Protein AF-A0A933NMP7-F1 (afdb_monomer_lite)

Sequence (128 aa):
MAADCVENIKPLTPEALFQLVCDEVLRDGRVDEKERETVLSIARKMRLDSGRAQEIFQASVRRFRAGLLGESRAMEPSSLCETVLAHIFADRKYEQDEEELFACLKSLFSLDDDQYALLMQKAFRRAV

Foldseek 3Di:
DDDDPPPCPDPCQLLNLLLLLLLLLCVVVDQDPLNVVLSQVLCVLSVHDSVSSVVSNVVSVVCSVVCVSDPDRPDQLLVSLLVSLLSSVLVVDDDPCVVSSLVSSCVSSVHDPVSSVVSNVNSNVNND

pLDDT: mean 76.61, std 12.44, range [35.53, 88.38]

Radius of gyration: 14.86 Å; chains: 1; bounding box: 39×42×30 Å

Secondary structure (DSSP, 8-state):
-------------HHHHHHHHHHHHHHTS---HHHHHHHHHHHHHTT--HHHHHHHHHHHHHHHHTT-S-S--SS-HHHHHHHHHHHHHHT----TTHHHHHHHHHHHTT--HHHHHHHHHHHHHHH-

Structure (mmCIF, N/CA/C/O backbone):
data_AF-A0A933NMP7-F1
#
_entry.id   AF-A0A933NMP7-F1
#
loop_
_atom_site.group_PDB
_atom_site.id
_atom_site.type_symbol
_atom_site.label_atom_id
_atom_site.label_alt_id
_atom_site.label_comp_id
_atom_site.label_asym_id
_atom_site.label_entity_id
_atom_site.label_seq_id
_atom_site.pdbx_PDB_ins_code
_atom_site.Cartn_x
_atom_site.Cartn_y
_atom_site.Cartn_z
_atom_site.occupancy
_atom_site.B_iso_or_equiv
_atom_site.auth_seq_id
_atom_site.auth_comp_id
_atom_site.auth_asym_id
_atom_site.auth_atom_id
_atom_site.pdbx_PDB_model_num
ATOM 1 N N . MET A 1 1 ? -22.967 -29.261 6.807 1.00 47.59 1 MET A N 1
ATOM 2 C CA . MET A 1 1 ? -21.627 -28.844 7.273 1.00 47.59 1 MET A CA 1
ATOM 3 C C . MET A 1 1 ? -20.623 -29.238 6.205 1.00 47.59 1 MET A C 1
ATOM 5 O O . MET A 1 1 ? -20.757 -30.339 5.693 1.00 47.59 1 MET A O 1
ATOM 9 N N . ALA A 1 2 ? -19.669 -28.345 5.928 1.00 57.66 2 ALA A N 1
ATOM 10 C CA . ALA A 1 2 ? -18.530 -28.480 5.009 1.00 57.66 2 ALA A CA 1
ATOM 11 C C . ALA A 1 2 ? -18.823 -28.384 3.494 1.00 57.66 2 ALA A C 1
ATOM 13 O O . ALA A 1 2 ? -19.365 -29.305 2.896 1.00 57.66 2 ALA A O 1
ATOM 14 N N . ALA A 1 3 ? -18.436 -27.233 2.932 1.00 38.25 3 ALA A N 1
ATOM 15 C CA . ALA A 1 3 ? -18.060 -26.892 1.549 1.00 38.25 3 ALA A CA 1
ATOM 16 C C . ALA A 1 3 ? -18.198 -25.355 1.506 1.00 38.25 3 ALA A C 1
ATOM 18 O O . ALA A 1 3 ? -19.273 -24.844 1.791 1.00 38.25 3 ALA A O 1
ATOM 19 N N . ASP A 1 4 ? -17.196 -24.516 1.300 1.00 35.53 4 ASP A N 1
ATOM 20 C CA . ASP A 1 4 ? -16.048 -24.632 0.420 1.00 35.53 4 ASP A CA 1
ATOM 21 C C . ASP A 1 4 ? -15.149 -23.434 0.789 1.00 35.53 4 ASP A C 1
ATOM 23 O O . ASP A 1 4 ? -15.453 -22.289 0.457 1.00 35.53 4 ASP A O 1
ATOM 27 N N . CYS A 1 5 ? -14.098 -23.656 1.583 1.00 37.53 5 CYS A N 1
ATOM 28 C CA . CYS A 1 5 ? -13.060 -22.647 1.802 1.00 37.53 5 CYS A CA 1
ATOM 29 C C . CYS A 1 5 ? -12.122 -22.682 0.594 1.00 37.53 5 CYS A C 1
ATOM 31 O O . CYS A 1 5 ? -10.957 -23.043 0.727 1.00 37.53 5 CYS A O 1
ATOM 33 N N . VAL A 1 6 ? -12.628 -22.382 -0.602 1.00 41.56 6 VAL A N 1
ATOM 34 C CA . VAL A 1 6 ? -11.740 -22.081 -1.719 1.00 41.56 6 VAL A CA 1
ATOM 35 C C . VAL A 1 6 ? -11.228 -20.679 -1.454 1.00 41.56 6 VAL A C 1
ATOM 37 O O . VAL A 1 6 ? -11.912 -19.679 -1.682 1.00 41.56 6 VAL A O 1
ATOM 40 N N . GLU A 1 7 ? -10.016 -20.638 -0.902 1.00 43.56 7 GLU A N 1
ATOM 41 C CA . GLU A 1 7 ? -9.057 -19.567 -1.123 1.00 43.56 7 GLU A CA 1
ATOM 42 C C . GLU A 1 7 ? -9.118 -19.230 -2.611 1.00 43.56 7 GLU A C 1
ATOM 44 O O . GLU A 1 7 ? -8.555 -19.905 -3.470 1.00 43.56 7 GLU A O 1
ATOM 49 N N . ASN A 1 8 ? -9.943 -18.237 -2.924 1.00 38.00 8 ASN A N 1
ATOM 50 C CA . ASN A 1 8 ? -10.150 -17.741 -4.262 1.00 38.00 8 ASN A CA 1
ATOM 51 C C . ASN A 1 8 ? -8.881 -16.962 -4.588 1.00 38.00 8 ASN A C 1
ATOM 53 O O . ASN A 1 8 ? -8.847 -15.736 -4.466 1.00 38.00 8 ASN A O 1
ATOM 57 N N . ILE A 1 9 ? -7.811 -17.686 -4.930 1.00 46.81 9 ILE A N 1
ATOM 58 C CA . ILE A 1 9 ? -6.587 -17.134 -5.502 1.00 46.81 9 ILE A CA 1
ATOM 59 C C . ILE A 1 9 ? -6.953 -16.704 -6.926 1.00 46.81 9 ILE A C 1
ATOM 61 O O . ILE A 1 9 ? -6.545 -17.285 -7.930 1.00 46.81 9 ILE A O 1
ATOM 65 N N . LYS A 1 10 ? -7.814 -15.685 -7.006 1.00 45.97 10 LYS A N 1
ATOM 66 C CA . LYS A 1 10 ? -7.994 -14.866 -8.193 1.00 45.97 10 LYS A CA 1
ATOM 67 C C . LYS A 1 10 ? -6.595 -14.393 -8.594 1.00 45.97 10 LYS A C 1
ATOM 69 O O . LYS A 1 10 ? -5.812 -14.051 -7.701 1.00 45.97 10 LYS A O 1
ATOM 74 N N . PRO A 1 11 ? -6.267 -14.320 -9.897 1.00 53.34 11 PRO A N 1
ATOM 75 C CA . PRO A 1 11 ? -5.095 -13.556 -10.308 1.00 53.34 11 PRO A CA 1
ATOM 76 C C . PRO A 1 11 ? -5.185 -12.198 -9.612 1.00 53.34 11 PRO A C 1
ATOM 78 O O . PRO A 1 11 ? -6.270 -11.610 -9.600 1.00 53.34 11 PRO A O 1
ATOM 81 N N . LEU A 1 12 ? -4.105 -11.752 -8.959 1.00 65.75 12 LEU A N 1
ATOM 82 C CA . LEU A 1 12 ? -4.083 -10.461 -8.274 1.00 65.75 12 LEU A CA 1
ATOM 83 C C . LEU A 1 12 ? -4.298 -9.359 -9.314 1.00 65.75 12 LEU A C 1
ATOM 85 O O . LEU A 1 12 ? -3.365 -8.826 -9.906 1.00 65.75 12 LEU A O 1
ATOM 89 N N . THR A 1 13 ? -5.566 -9.061 -9.574 1.00 79.94 13 THR A N 1
ATOM 90 C CA . THR A 1 13 ? -5.991 -7.923 -10.373 1.00 79.94 13 THR A CA 1
ATOM 91 C C . THR A 1 13 ? -5.542 -6.650 -9.662 1.00 79.94 13 THR A C 1
ATOM 93 O O . THR A 1 13 ? -5.520 -6.645 -8.426 1.00 79.94 13 THR A O 1
ATOM 96 N N . PRO A 1 14 ? -5.254 -5.564 -10.394 1.00 81.44 14 PRO A N 1
ATOM 97 C CA . PRO A 1 14 ? -4.902 -4.277 -9.794 1.00 81.44 14 PRO A CA 1
ATOM 98 C C . PRO A 1 14 ? -5.922 -3.830 -8.735 1.00 81.44 14 PRO A C 1
ATOM 100 O O . PRO A 1 14 ? -5.537 -3.351 -7.678 1.00 81.44 14 PRO A O 1
ATOM 103 N N . GLU A 1 15 ? -7.217 -4.091 -8.950 1.00 84.94 15 GLU A N 1
ATOM 104 C CA . GLU A 1 15 ? -8.279 -3.821 -7.967 1.00 84.94 15 GLU A CA 1
ATOM 105 C C . GLU A 1 15 ? -8.093 -4.592 -6.651 1.00 84.94 15 GLU A C 1
ATOM 107 O O . GLU A 1 15 ? -8.232 -4.029 -5.568 1.00 84.94 15 GLU A O 1
ATOM 112 N N . ALA A 1 16 ? -7.770 -5.885 -6.735 1.00 84.06 16 ALA A N 1
ATOM 113 C CA . ALA A 1 16 ? -7.560 -6.732 -5.562 1.00 84.06 16 ALA A CA 1
ATOM 114 C C . ALA A 1 16 ? -6.287 -6.334 -4.809 1.00 84.06 16 ALA A C 1
ATOM 116 O O . ALA A 1 16 ? -6.295 -6.267 -3.583 1.00 84.06 16 ALA A O 1
ATOM 117 N N . LEU A 1 17 ? -5.214 -6.027 -5.541 1.00 85.25 17 LEU A N 1
ATOM 118 C CA . LEU A 1 17 ? -3.966 -5.545 -4.960 1.00 85.25 17 LEU A CA 1
ATOM 119 C C . LEU A 1 17 ? -4.179 -4.203 -4.247 1.00 85.25 17 LEU A C 1
ATOM 121 O O . LEU A 1 17 ? -3.765 -4.038 -3.103 1.00 85.25 17 LEU A O 1
ATOM 125 N N . PHE A 1 18 ? -4.909 -3.286 -4.880 1.00 88.12 18 PHE A N 1
ATOM 126 C CA . PHE A 1 18 ? -5.270 -2.003 -4.295 1.00 88.12 18 PHE A CA 1
ATOM 127 C C . PHE A 1 18 ? -6.140 -2.144 -3.042 1.00 88.12 18 PHE A C 1
ATOM 129 O O . PHE A 1 18 ? -5.904 -1.452 -2.053 1.00 88.12 18 PHE A O 1
ATOM 136 N N . GLN A 1 19 ? -7.104 -3.068 -3.039 1.00 87.50 19 GLN A N 1
ATOM 137 C CA . GLN A 1 19 ? -7.907 -3.348 -1.849 1.00 87.50 19 GLN A CA 1
ATOM 138 C C . GLN A 1 19 ? -7.036 -3.829 -0.682 1.00 87.50 19 GLN A C 1
ATOM 140 O O . GLN A 1 19 ? -7.233 -3.377 0.439 1.00 87.50 19 GLN A O 1
ATOM 145 N N . LEU A 1 20 ? -6.055 -4.700 -0.939 1.00 86.25 20 LEU A N 1
ATOM 146 C CA . LEU A 1 20 ? -5.139 -5.187 0.097 1.00 86.25 20 LEU A CA 1
ATOM 147 C C . LEU A 1 20 ? -4.264 -4.063 0.662 1.00 86.25 20 LEU A C 1
ATOM 149 O O . LEU A 1 20 ? -4.049 -4.020 1.869 1.00 86.25 20 LEU A O 1
ATOM 153 N N . VAL A 1 21 ? -3.824 -3.123 -0.183 1.00 86.25 21 VAL A N 1
ATOM 154 C CA . VAL A 1 21 ? -3.141 -1.903 0.277 1.00 86.25 21 VAL A CA 1
ATOM 155 C C . VAL A 1 21 ? -4.069 -1.065 1.157 1.00 86.25 21 VAL A C 1
ATOM 157 O O . VAL A 1 21 ? -3.675 -0.692 2.254 1.00 86.25 21 VAL A O 1
ATOM 160 N N . CYS A 1 22 ? -5.310 -0.810 0.730 1.00 87.38 22 CYS A N 1
ATOM 161 C CA . CYS A 1 22 ? -6.277 -0.051 1.532 1.00 87.38 22 CYS A CA 1
ATOM 162 C C . CYS A 1 22 ? -6.535 -0.708 2.891 1.00 87.38 22 CYS A C 1
ATOM 164 O O . CYS A 1 22 ? -6.584 -0.021 3.908 1.00 87.38 22 CYS A O 1
ATOM 166 N N . ASP A 1 23 ? -6.706 -2.029 2.899 1.00 85.62 23 ASP A N 1
ATOM 167 C CA . ASP A 1 23 ? -6.944 -2.816 4.104 1.00 85.6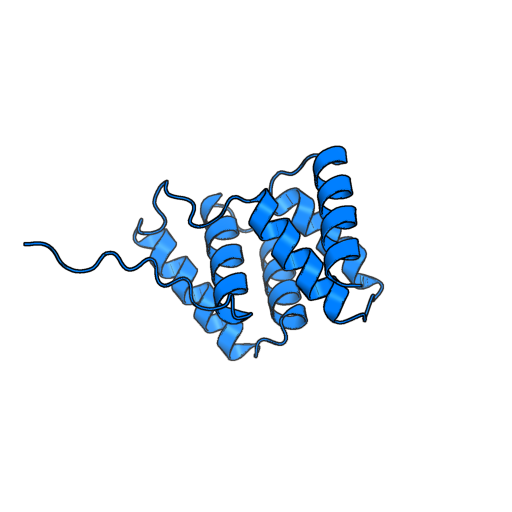2 23 ASP A CA 1
ATOM 168 C C . ASP A 1 23 ? -5.757 -2.713 5.079 1.00 85.62 23 ASP A C 1
ATOM 170 O O . ASP A 1 23 ? -5.983 -2.562 6.277 1.00 85.62 23 ASP A O 1
ATOM 174 N N . GLU A 1 24 ? -4.514 -2.734 4.584 1.00 83.31 24 GLU A N 1
ATOM 175 C CA . GLU A 1 24 ? -3.312 -2.609 5.422 1.00 83.31 24 GLU A CA 1
ATOM 176 C C . GLU A 1 24 ? -3.128 -1.187 5.973 1.00 83.31 24 GLU A C 1
ATOM 178 O O . GLU A 1 24 ? -2.844 -1.025 7.155 1.00 83.31 24 GLU A O 1
ATOM 183 N N . VAL A 1 25 ? -3.391 -0.157 5.164 1.00 82.69 25 VAL A N 1
ATOM 184 C CA . VAL A 1 25 ? -3.331 1.254 5.597 1.00 82.69 25 VAL A CA 1
ATOM 185 C C . VAL A 1 25 ? -4.376 1.551 6.664 1.00 82.69 25 VAL A C 1
ATOM 187 O O . VAL A 1 25 ? -4.108 2.199 7.667 1.00 82.69 25 VAL A O 1
ATOM 190 N N . LEU A 1 26 ? -5.593 1.045 6.478 1.00 83.12 26 LEU A N 1
ATOM 191 C CA . LEU A 1 26 ? -6.665 1.235 7.451 1.00 83.12 26 LEU A CA 1
ATOM 192 C C . LEU A 1 26 ? -6.434 0.432 8.731 1.00 83.12 26 LEU A C 1
ATOM 194 O O . LEU A 1 26 ? -6.970 0.803 9.773 1.00 83.12 26 LEU A O 1
ATOM 198 N N . ARG A 1 27 ? -5.650 -0.649 8.670 1.00 77.62 27 ARG A N 1
ATOM 199 C CA . ARG A 1 27 ? -5.389 -1.536 9.806 1.00 77.62 27 ARG A CA 1
ATOM 200 C C . ARG A 1 27 ? -4.555 -0.874 10.901 1.00 77.62 27 ARG A C 1
ATOM 202 O O . ARG A 1 27 ? -4.796 -1.188 12.063 1.00 77.62 27 ARG A O 1
ATOM 209 N N . ASP A 1 28 ? -3.659 0.055 10.566 1.00 72.06 28 ASP A N 1
ATOM 210 C CA . ASP A 1 28 ? -2.933 0.850 11.573 1.00 72.06 28 ASP A CA 1
ATOM 211 C C . ASP A 1 28 ? -3.878 1.784 12.366 1.00 72.06 28 ASP A C 1
ATOM 213 O O . ASP A 1 28 ? -3.556 2.293 13.439 1.00 72.06 28 ASP A O 1
ATOM 217 N N . GLY A 1 29 ? -5.114 1.968 11.882 1.00 67.19 29 GLY A N 1
ATOM 218 C CA . GLY A 1 29 ? -6.159 2.742 12.553 1.00 67.19 29 GLY A CA 1
ATOM 219 C C . GLY A 1 29 ? -5.957 4.255 12.468 1.00 67.19 29 GLY A C 1
ATOM 220 O O . GLY A 1 29 ? -6.807 5.015 12.944 1.00 67.19 29 GLY A O 1
ATOM 221 N N . ARG A 1 30 ? -4.875 4.697 11.826 1.00 69.81 30 ARG A N 1
ATOM 222 C CA . ARG A 1 30 ? -4.600 6.078 11.441 1.00 69.81 30 ARG A CA 1
ATOM 223 C C . ARG A 1 30 ? -4.364 6.103 9.940 1.00 69.81 30 ARG A C 1
ATOM 225 O O . ARG A 1 30 ? -3.659 5.262 9.415 1.00 69.81 30 ARG A O 1
ATOM 232 N N . VAL A 1 31 ? -5.045 7.024 9.265 1.00 72.62 31 VAL A N 1
ATOM 233 C CA . VAL A 1 31 ? -4.771 7.335 7.864 1.00 72.62 31 VAL A CA 1
ATOM 234 C C . VAL A 1 31 ? -4.508 8.822 7.807 1.00 72.62 31 VAL A C 1
ATOM 236 O O . VAL A 1 31 ? -5.446 9.623 7.902 1.00 72.62 31 VAL A O 1
ATOM 239 N N . ASP A 1 32 ? -3.241 9.184 7.703 1.00 78.94 32 ASP A N 1
ATOM 240 C CA . ASP A 1 32 ? -2.820 10.565 7.530 1.00 78.94 32 ASP A CA 1
ATOM 241 C C . ASP A 1 32 ? -3.108 11.049 6.099 1.00 78.94 32 ASP A C 1
ATOM 243 O O . ASP A 1 32 ? -3.287 10.268 5.159 1.00 78.94 32 ASP A O 1
ATOM 247 N N . GLU A 1 33 ? -3.157 12.370 5.902 1.00 79.31 33 GLU A N 1
ATOM 248 C CA . GLU A 1 33 ? -3.419 12.963 4.580 1.00 79.31 33 GLU A CA 1
ATOM 249 C C . GLU A 1 33 ? -2.392 12.499 3.533 1.00 79.31 33 GLU A C 1
ATOM 251 O O . GLU A 1 33 ? -2.764 12.162 2.408 1.00 79.31 33 GLU A O 1
ATOM 256 N N . LYS A 1 34 ? -1.124 12.361 3.944 1.00 77.00 34 LYS A N 1
ATOM 257 C CA . LYS A 1 34 ? -0.035 11.829 3.112 1.00 77.00 34 LYS A CA 1
ATOM 258 C C . LYS A 1 34 ? -0.240 10.369 2.716 1.00 77.00 34 LYS A C 1
ATOM 260 O O . LYS A 1 34 ? 0.006 9.994 1.571 1.00 77.00 34 LYS A O 1
ATOM 265 N N . GLU A 1 35 ? -0.716 9.533 3.635 1.00 78.12 35 GLU A N 1
ATOM 266 C CA . GLU A 1 35 ? -0.994 8.124 3.339 1.00 78.12 35 GLU A CA 1
ATOM 267 C C . GLU A 1 35 ? -2.165 8.001 2.376 1.00 78.12 35 GLU A C 1
ATOM 269 O O . GLU A 1 35 ? -2.119 7.224 1.423 1.00 78.12 35 GLU A O 1
ATOM 274 N N . ARG A 1 36 ? -3.198 8.826 2.561 1.00 80.25 36 ARG A 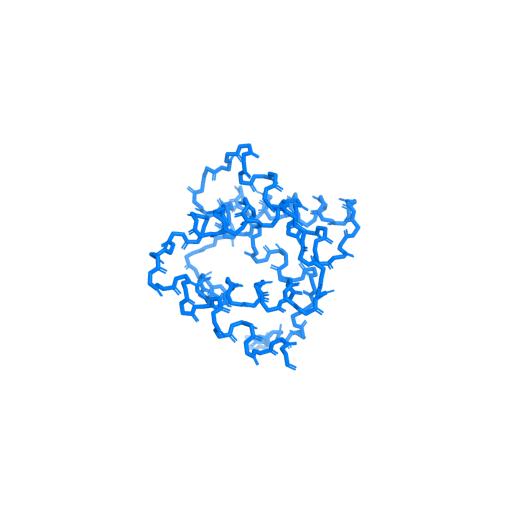N 1
ATOM 275 C CA . ARG A 1 36 ? -4.327 8.886 1.637 1.00 80.25 36 ARG A CA 1
ATOM 276 C C . ARG A 1 36 ? -3.891 9.313 0.236 1.00 80.25 36 ARG A C 1
ATOM 278 O O . ARG A 1 36 ? -4.350 8.717 -0.739 1.00 80.25 36 ARG A O 1
ATOM 285 N N . GLU A 1 37 ? -3.026 10.315 0.122 1.00 82.44 37 GLU A N 1
ATOM 286 C CA . GLU A 1 37 ? -2.464 10.732 -1.165 1.00 82.44 37 GLU A CA 1
ATOM 287 C C . GLU A 1 37 ? -1.632 9.611 -1.801 1.00 82.44 37 GLU A C 1
ATOM 289 O O . GLU A 1 37 ? -1.823 9.288 -2.973 1.00 82.44 37 GLU A O 1
ATOM 294 N N . THR A 1 38 ? -0.811 8.928 -1.003 1.00 82.50 38 THR A N 1
ATOM 295 C CA . THR A 1 38 ? -0.015 7.771 -1.439 1.00 82.50 38 THR A CA 1
ATOM 296 C C . THR A 1 38 ? -0.901 6.650 -1.972 1.00 82.50 38 THR A C 1
ATOM 298 O O . THR A 1 38 ? -0.668 6.150 -3.070 1.00 82.50 38 THR A O 1
ATOM 301 N N . VAL A 1 39 ? -1.964 6.285 -1.251 1.00 84.69 39 VAL A N 1
ATOM 302 C CA . VAL A 1 39 ? -2.940 5.273 -1.683 1.00 84.69 39 VAL A CA 1
ATOM 303 C C . VAL A 1 39 ? -3.573 5.674 -3.018 1.00 84.69 39 VAL A C 1
ATOM 305 O O . VAL A 1 39 ? -3.630 4.866 -3.944 1.00 84.69 39 VAL A O 1
ATOM 308 N N . LEU A 1 40 ? -3.994 6.929 -3.179 1.00 83.31 40 LEU A N 1
ATOM 309 C CA . LEU A 1 40 ? -4.554 7.407 -4.449 1.00 83.31 40 LEU A CA 1
ATOM 310 C C . LEU A 1 40 ? -3.529 7.376 -5.594 1.00 83.31 40 LEU A C 1
ATOM 312 O O . LEU A 1 40 ? -3.880 7.024 -6.723 1.00 83.31 40 LEU A O 1
ATOM 316 N N . SER A 1 41 ? -2.266 7.689 -5.319 1.00 83.19 41 SER A N 1
ATOM 317 C CA 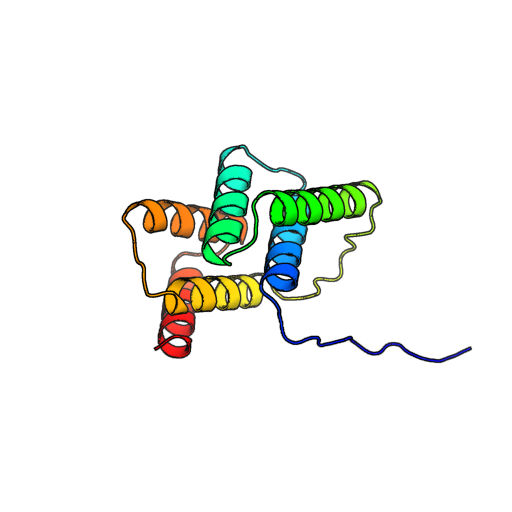. SER A 1 41 ? -1.183 7.588 -6.299 1.00 83.19 41 SER A CA 1
ATOM 318 C C . SER A 1 41 ? -0.893 6.134 -6.688 1.00 83.19 41 SER A C 1
ATOM 320 O O . SER A 1 41 ? -0.731 5.844 -7.875 1.00 83.19 41 SER A O 1
ATOM 322 N N . ILE A 1 42 ? -0.946 5.192 -5.739 1.00 82.94 42 ILE A N 1
ATOM 323 C CA . ILE A 1 42 ? -0.865 3.748 -6.018 1.00 82.94 42 ILE A CA 1
ATOM 324 C C . ILE A 1 42 ? -2.022 3.315 -6.929 1.00 82.94 42 ILE A C 1
ATOM 326 O O . ILE A 1 42 ? -1.790 2.620 -7.918 1.00 82.94 42 ILE A O 1
ATOM 330 N N . ALA A 1 43 ? -3.254 3.767 -6.664 1.00 85.81 43 ALA A N 1
ATOM 331 C CA . ALA A 1 43 ? -4.395 3.474 -7.534 1.00 85.81 43 ALA A CA 1
ATOM 332 C C . ALA A 1 43 ? -4.172 3.961 -8.973 1.00 85.81 43 ALA A C 1
ATOM 334 O O . ALA A 1 43 ? -4.437 3.222 -9.925 1.00 85.81 43 ALA A O 1
ATOM 335 N N . ARG A 1 44 ? -3.636 5.177 -9.142 1.00 83.25 44 ARG A N 1
ATOM 336 C CA . ARG A 1 44 ? -3.289 5.718 -10.466 1.00 83.25 44 ARG A CA 1
ATOM 337 C C . ARG A 1 44 ? -2.240 4.863 -11.172 1.00 83.25 44 ARG A C 1
ATOM 339 O O . ARG A 1 44 ? -2.414 4.561 -12.351 1.00 83.25 44 ARG A O 1
ATOM 346 N N . LYS A 1 45 ? -1.189 4.431 -10.466 1.00 80.69 45 LYS A N 1
ATOM 347 C CA . LYS A 1 45 ? -0.140 3.554 -11.023 1.00 80.69 45 LYS A CA 1
ATOM 348 C C . LYS A 1 45 ? -0.676 2.171 -11.400 1.00 80.69 45 LYS A C 1
ATOM 350 O O . LYS A 1 45 ? -0.253 1.600 -12.396 1.00 80.69 45 LYS A O 1
ATOM 355 N N . MET A 1 46 ? -1.684 1.681 -10.685 1.00 80.62 46 MET A N 1
ATOM 356 C CA . MET A 1 46 ? -2.429 0.465 -11.036 1.00 80.62 46 MET A CA 1
ATOM 357 C C . MET A 1 46 ? -3.453 0.663 -12.162 1.00 80.62 46 MET A C 1
ATOM 359 O O . MET A 1 46 ? -4.202 -0.262 -12.479 1.00 80.62 46 MET A O 1
ATOM 363 N N . ARG A 1 47 ? -3.500 1.860 -12.766 1.00 81.94 47 ARG A N 1
ATOM 364 C CA . ARG A 1 47 ? -4.452 2.248 -13.817 1.00 81.94 47 ARG A CA 1
ATOM 365 C C . ARG A 1 47 ? -5.908 2.031 -13.401 1.00 81.94 47 ARG A C 1
ATOM 367 O O . ARG A 1 47 ? -6.759 1.707 -14.230 1.00 81.94 47 ARG A O 1
ATOM 374 N N . LEU A 1 48 ? -6.190 2.199 -12.110 1.00 83.44 48 LEU A N 1
ATOM 375 C CA . LEU A 1 48 ? -7.546 2.155 -11.588 1.00 83.44 48 LEU A CA 1
ATOM 376 C C . LEU A 1 48 ? -8.248 3.473 -11.872 1.00 83.44 48 LEU A C 1
ATOM 378 O O . LEU A 1 48 ? -7.688 4.556 -11.692 1.00 83.44 48 LEU A O 1
ATOM 382 N N . ASP A 1 49 ? -9.505 3.366 -12.286 1.00 85.19 49 ASP A N 1
ATOM 383 C CA . ASP A 1 49 ? -10.358 4.530 -12.438 1.00 85.19 49 ASP A CA 1
ATOM 384 C C . ASP A 1 49 ? -10.547 5.214 -11.077 1.00 85.19 49 ASP A C 1
ATOM 386 O O . ASP A 1 49 ? -10.693 4.542 -10.052 1.00 85.19 49 ASP A O 1
ATOM 390 N N . SER A 1 50 ? -10.552 6.548 -11.045 1.00 80.75 50 SER A N 1
ATOM 391 C CA . SER A 1 50 ? -10.633 7.297 -9.782 1.00 80.75 50 SER A CA 1
ATOM 392 C C . SER A 1 50 ? -11.921 6.978 -9.020 1.00 80.75 50 SER A C 1
ATOM 394 O O . SER A 1 50 ? -11.892 6.847 -7.795 1.00 80.75 50 SER A O 1
ATOM 396 N N . GLY A 1 51 ? -13.032 6.778 -9.741 1.00 83.00 51 GLY A N 1
ATOM 397 C CA . GLY A 1 51 ? -14.285 6.330 -9.135 1.00 83.00 51 GLY A CA 1
ATOM 398 C C . GLY A 1 51 ? -14.143 4.938 -8.525 1.00 83.00 51 GLY A C 1
ATOM 399 O O . GLY A 1 51 ? -14.523 4.720 -7.376 1.00 83.00 51 GLY A O 1
ATOM 400 N N . ARG A 1 52 ? -13.500 4.016 -9.251 1.00 85.69 52 ARG A N 1
ATOM 401 C CA . ARG A 1 52 ? -13.329 2.631 -8.808 1.00 85.69 52 ARG A CA 1
ATOM 402 C C . ARG A 1 52 ? -12.402 2.505 -7.603 1.00 85.69 52 ARG A C 1
ATOM 404 O O . ARG A 1 52 ? -12.716 1.790 -6.655 1.00 85.69 52 ARG A O 1
ATOM 411 N N . ALA A 1 53 ? -11.289 3.231 -7.607 1.00 86.31 53 ALA A N 1
ATOM 412 C CA . ALA A 1 53 ? -10.379 3.309 -6.472 1.00 86.31 53 ALA A CA 1
ATOM 413 C C . ALA A 1 53 ? -11.094 3.856 -5.228 1.00 86.31 53 ALA A C 1
ATOM 415 O O . ALA A 1 53 ? -10.967 3.310 -4.133 1.00 86.31 53 ALA A O 1
ATOM 416 N N . GLN A 1 54 ? -11.919 4.892 -5.392 1.00 86.69 54 GLN A N 1
ATOM 417 C CA . GLN A 1 54 ? -12.684 5.446 -4.282 1.00 86.69 54 GLN A CA 1
ATOM 418 C C . GLN A 1 54 ? -13.726 4.457 -3.736 1.00 86.69 54 GLN A C 1
ATOM 420 O O . GLN A 1 54 ? -13.886 4.365 -2.517 1.00 86.69 54 GLN A O 1
ATOM 425 N N . GLU A 1 55 ? -14.408 3.701 -4.601 1.00 87.94 55 GLU A N 1
ATOM 426 C CA . GLU A 1 55 ? -15.326 2.634 -4.179 1.00 87.94 55 GLU A CA 1
ATOM 427 C C . GLU A 1 55 ? -14.610 1.559 -3.355 1.00 87.94 55 GLU A C 1
ATOM 429 O O . GLU A 1 55 ? -15.086 1.200 -2.274 1.00 87.94 55 GLU A O 1
ATOM 434 N N . ILE A 1 56 ? -13.458 1.076 -3.834 1.00 88.38 56 ILE A N 1
ATOM 435 C CA . ILE A 1 56 ? -12.659 0.052 -3.145 1.00 88.38 56 ILE A CA 1
ATOM 436 C C . ILE A 1 56 ? -12.200 0.572 -1.781 1.00 88.38 56 ILE A C 1
ATOM 438 O O . ILE A 1 56 ? -12.409 -0.094 -0.767 1.00 88.38 56 ILE A O 1
ATOM 442 N N . PHE A 1 57 ? -11.668 1.794 -1.728 1.00 86.56 57 PHE A N 1
ATOM 443 C CA . PHE A 1 57 ? -11.234 2.410 -0.476 1.00 86.56 57 PHE A CA 1
ATOM 444 C C . PHE A 1 57 ? -12.393 2.542 0.523 1.00 86.56 57 PHE A C 1
ATOM 446 O O . PHE A 1 57 ? -12.267 2.163 1.687 1.00 86.56 57 PHE A O 1
ATOM 453 N N . GLN A 1 58 ? -13.565 3.014 0.081 1.00 86.75 58 GLN A N 1
ATOM 454 C CA . GLN A 1 58 ? -14.745 3.094 0.948 1.00 86.75 58 GLN A CA 1
ATOM 455 C C . GLN A 1 58 ? -15.215 1.719 1.432 1.00 86.75 58 GLN A C 1
ATOM 457 O O . GLN A 1 58 ? -15.658 1.598 2.578 1.00 86.75 58 GLN A O 1
ATOM 462 N N . ALA A 1 59 ? -15.137 0.688 0.589 1.00 87.44 59 ALA A N 1
ATOM 463 C CA . ALA A 1 59 ? -15.464 -0.676 0.984 1.00 87.44 59 ALA A CA 1
ATOM 464 C C . ALA A 1 59 ? -14.514 -1.175 2.085 1.00 87.44 59 ALA A C 1
ATOM 466 O O . ALA A 1 59 ? -14.987 -1.685 3.104 1.00 87.44 59 ALA A O 1
ATOM 467 N N . SER A 1 60 ? -13.207 -0.945 1.940 1.00 84.94 60 SER A N 1
ATOM 468 C CA . SER A 1 60 ? -12.205 -1.249 2.968 1.00 84.94 60 SER A CA 1
ATOM 469 C C . SER A 1 60 ? -12.456 -0.479 4.269 1.00 84.94 60 SER A C 1
ATOM 471 O O . SER A 1 60 ? -12.465 -1.083 5.340 1.00 84.94 60 SER A O 1
ATOM 473 N N . VAL A 1 61 ? -12.807 0.814 4.207 1.00 85.19 61 VAL A N 1
ATOM 474 C CA . VAL A 1 61 ? -13.186 1.608 5.399 1.00 85.19 61 VAL A CA 1
ATOM 475 C C . VAL A 1 61 ? -14.398 1.007 6.112 1.00 85.19 61 VAL A C 1
ATOM 477 O O . VAL A 1 61 ? -14.425 0.933 7.341 1.00 85.19 61 VAL A O 1
ATOM 480 N N . ARG A 1 62 ? -15.423 0.569 5.369 1.00 85.31 62 ARG A N 1
ATOM 481 C CA . ARG A 1 62 ? -16.604 -0.083 5.961 1.00 85.31 62 ARG A CA 1
ATOM 482 C C . ARG A 1 62 ? -16.230 -1.400 6.636 1.00 85.31 62 ARG A C 1
ATOM 484 O O . ARG A 1 62 ? -16.713 -1.655 7.7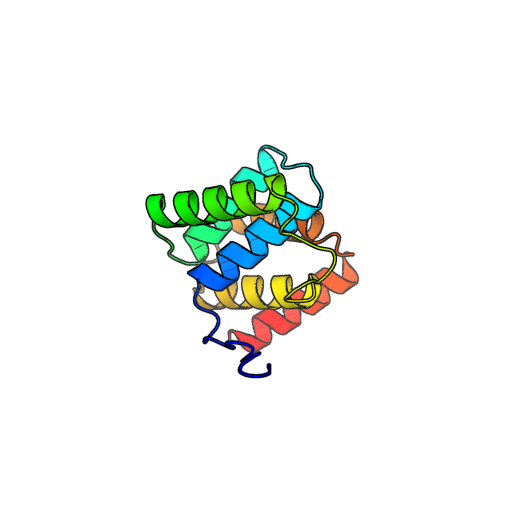35 1.00 85.31 62 ARG A O 1
ATOM 491 N N . ARG A 1 63 ? -15.360 -2.206 6.018 1.00 82.69 63 ARG A N 1
ATOM 492 C CA . ARG A 1 63 ? -14.862 -3.468 6.593 1.00 82.69 63 ARG A CA 1
ATOM 493 C C . ARG A 1 63 ? -14.034 -3.231 7.852 1.00 82.69 63 ARG A C 1
ATOM 495 O O . ARG A 1 63 ? -14.253 -3.929 8.838 1.00 82.69 63 ARG A O 1
ATOM 502 N N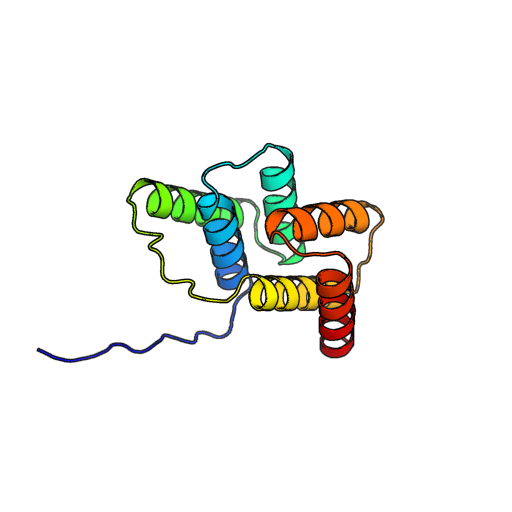 . PHE A 1 64 ? -13.164 -2.223 7.842 1.00 84.00 64 PHE A N 1
ATOM 503 C CA . PHE A 1 64 ? -12.413 -1.790 9.019 1.00 84.00 64 PHE A CA 1
ATOM 504 C C . PHE A 1 64 ? -13.352 -1.403 10.166 1.00 84.00 64 PHE A C 1
ATOM 506 O O . PHE A 1 64 ? -13.287 -1.978 11.247 1.00 84.00 64 PHE A O 1
ATOM 513 N N . ARG A 1 65 ? -14.301 -0.492 9.907 1.00 81.56 65 ARG A N 1
ATOM 514 C CA . ARG A 1 65 ? -15.281 -0.026 10.906 1.00 81.56 65 ARG A CA 1
ATOM 515 C C . ARG A 1 65 ? -16.184 -1.139 11.435 1.00 81.56 65 ARG A C 1
ATOM 517 O O . ARG A 1 65 ? -16.631 -1.062 12.572 1.00 81.56 65 ARG A O 1
ATOM 524 N N . ALA A 1 66 ? -16.461 -2.149 10.617 1.00 82.50 66 ALA A N 1
ATOM 525 C CA . ALA A 1 66 ? -17.227 -3.324 11.011 1.00 82.50 66 ALA A CA 1
ATOM 526 C C . ALA A 1 66 ? -16.396 -4.367 11.787 1.00 82.50 66 ALA A C 1
ATOM 528 O O . ALA A 1 66 ? -16.940 -5.404 12.156 1.00 82.50 66 ALA A O 1
ATOM 529 N N . GLY A 1 67 ? -15.093 -4.137 12.004 1.00 77.75 67 GLY A N 1
ATOM 530 C CA . GLY A 1 67 ? -14.193 -5.098 12.651 1.00 77.75 67 GLY A CA 1
ATOM 531 C C . GLY A 1 67 ? -13.928 -6.355 11.814 1.00 77.75 67 GLY A C 1
ATOM 532 O O . GLY A 1 67 ? -13.484 -7.368 12.341 1.00 77.75 67 GLY A O 1
ATOM 533 N N . LEU A 1 68 ? -14.218 -6.310 10.508 1.00 75.31 68 LEU A N 1
ATOM 534 C CA . LEU A 1 68 ? -14.039 -7.434 9.581 1.00 75.31 68 LEU A CA 1
ATOM 535 C C . LEU A 1 68 ? -12.608 -7.526 9.036 1.00 75.31 68 LEU A C 1
ATOM 537 O O . LEU A 1 68 ? -12.244 -8.536 8.432 1.00 75.31 68 LEU A O 1
ATOM 541 N N . LEU A 1 69 ? -11.797 -6.485 9.237 1.00 71.69 69 LEU A N 1
ATOM 542 C CA . LEU A 1 69 ? -10.345 -6.552 9.087 1.00 71.69 69 LEU A CA 1
ATOM 543 C C . LEU A 1 69 ? -9.759 -7.180 10.356 1.00 71.69 69 LEU A C 1
ATOM 545 O O . LEU A 1 69 ? -9.225 -6.489 11.215 1.00 71.69 69 LEU A O 1
ATOM 549 N N . GLY A 1 70 ? -9.939 -8.493 10.505 1.00 58.50 70 GLY A N 1
ATOM 550 C CA . GLY A 1 70 ? -9.391 -9.246 11.634 1.00 58.50 70 GLY A CA 1
ATOM 551 C C . GLY A 1 70 ? -7.856 -9.316 11.630 1.00 58.50 70 GLY A C 1
ATOM 552 O O . GLY A 1 70 ? -7.185 -8.789 10.737 1.00 58.50 70 GLY A O 1
ATOM 553 N N . GLU A 1 71 ? -7.304 -10.039 12.608 1.00 56.41 71 GLU A N 1
ATOM 554 C CA . GLU A 1 71 ? -5.856 -10.273 12.783 1.00 56.41 71 GLU A CA 1
ATOM 555 C C . GLU A 1 71 ? -5.217 -11.071 11.629 1.00 56.41 71 GLU A C 1
ATOM 557 O O . GLU A 1 71 ? -4.004 -11.029 11.433 1.00 56.41 71 GLU A O 1
ATOM 562 N N . SER A 1 72 ? -6.021 -11.780 10.827 1.00 59.25 72 SER A N 1
ATOM 563 C CA . SER A 1 72 ? -5.530 -12.513 9.657 1.00 59.25 72 SER A CA 1
ATOM 564 C C . SER A 1 72 ? -5.120 -11.558 8.537 1.00 59.25 72 SER A C 1
ATOM 566 O O . SER A 1 72 ? -5.943 -10.873 7.920 1.00 59.25 72 SER A O 1
ATOM 568 N N . ARG A 1 73 ? -3.818 -11.522 8.252 1.00 66.94 73 ARG A N 1
ATOM 569 C CA . ARG A 1 73 ? -3.278 -10.874 7.060 1.00 66.94 73 ARG A CA 1
ATOM 570 C C . ARG A 1 73 ? -3.483 -11.809 5.871 1.00 66.94 73 ARG A C 1
ATOM 572 O O . ARG A 1 73 ? -2.961 -12.916 5.871 1.00 66.94 73 ARG A O 1
ATOM 579 N N . ALA A 1 74 ? -4.231 -11.367 4.858 1.00 66.25 74 ALA A N 1
ATOM 580 C CA . ALA A 1 74 ? -4.355 -12.118 3.604 1.00 66.25 74 ALA A CA 1
ATOM 581 C C . ALA A 1 74 ? -3.012 -12.208 2.855 1.00 66.25 74 ALA A C 1
ATOM 583 O O . ALA A 1 74 ? -2.794 -13.128 2.074 1.00 66.25 74 ALA A O 1
ATOM 584 N N . MET A 1 75 ? -2.112 -11.251 3.099 1.00 72.69 75 MET A N 1
ATOM 585 C CA . MET A 1 75 ? -0.753 -11.231 2.575 1.00 72.69 75 MET A CA 1
ATOM 586 C C . MET A 1 75 ? 0.166 -10.537 3.579 1.00 72.69 75 MET A C 1
ATOM 588 O O . MET A 1 75 ? -0.262 -9.608 4.263 1.00 72.69 75 MET A O 1
ATOM 592 N N . GLU A 1 76 ? 1.422 -10.971 3.669 1.00 79.56 76 GLU A N 1
ATOM 593 C CA . GLU A 1 76 ? 2.417 -10.262 4.475 1.00 79.56 76 GLU A CA 1
ATOM 594 C C . GLU A 1 76 ? 2.720 -8.870 3.892 1.00 79.56 76 GLU A C 1
ATOM 596 O O . GLU A 1 76 ? 2.801 -8.739 2.665 1.00 79.56 76 GLU A O 1
ATOM 601 N N . PRO A 1 77 ? 2.951 -7.846 4.737 1.00 80.12 77 PRO A N 1
ATOM 602 C CA . PRO A 1 77 ? 3.204 -6.472 4.293 1.00 80.12 77 PRO A CA 1
ATOM 603 C C . PRO A 1 77 ? 4.394 -6.375 3.331 1.00 80.12 77 PRO A C 1
ATOM 605 O O . PRO A 1 77 ? 4.313 -5.696 2.312 1.00 80.12 77 PRO A O 1
ATOM 608 N N . SER A 1 78 ? 5.467 -7.134 3.573 1.00 81.25 78 SER A N 1
ATOM 609 C CA . SER A 1 78 ? 6.639 -7.182 2.689 1.00 81.25 78 SER A CA 1
ATOM 610 C C . SER A 1 78 ? 6.310 -7.754 1.306 1.00 81.25 78 SER A C 1
ATOM 612 O O . SER A 1 78 ? 6.775 -7.236 0.293 1.00 81.25 78 SER A O 1
ATOM 614 N N . SER A 1 79 ? 5.474 -8.797 1.250 1.00 84.31 79 SER A N 1
ATOM 615 C CA . SER A 1 79 ? 5.038 -9.416 -0.011 1.00 84.31 79 SER A CA 1
ATOM 616 C C . SER A 1 79 ? 4.071 -8.513 -0.781 1.00 84.31 79 SER A C 1
ATOM 618 O O . SER A 1 79 ? 4.138 -8.424 -2.011 1.00 84.31 79 SER A O 1
ATOM 620 N N . LEU A 1 80 ? 3.200 -7.802 -0.061 1.00 83.88 80 LEU A N 1
ATOM 621 C CA . LEU A 1 80 ? 2.299 -6.811 -0.638 1.00 83.88 80 LEU A CA 1
ATOM 622 C C . LEU A 1 80 ? 3.098 -5.644 -1.232 1.00 83.88 80 LEU A C 1
ATOM 624 O O . LEU A 1 80 ? 2.890 -5.296 -2.393 1.00 83.88 80 LEU A O 1
ATOM 628 N N . CYS A 1 81 ? 4.071 -5.120 -0.483 1.00 84.69 81 CYS A N 1
ATOM 629 C CA . CYS A 1 81 ? 4.986 -4.076 -0.935 1.00 84.69 81 CYS A CA 1
ATOM 630 C C . CYS A 1 81 ? 5.774 -4.506 -2.185 1.00 84.69 81 CYS A C 1
ATOM 632 O O . CYS A 1 81 ? 5.766 -3.786 -3.181 1.00 84.69 81 CYS A O 1
ATOM 634 N N . GLU A 1 82 ? 6.367 -5.709 -2.199 1.00 86.12 82 GLU A N 1
ATOM 635 C CA . GLU A 1 82 ? 7.059 -6.245 -3.387 1.00 86.12 82 GLU A CA 1
ATOM 636 C C . GLU A 1 82 ? 6.142 -6.268 -4.616 1.00 86.12 82 GLU A C 1
ATOM 638 O O . GLU A 1 82 ? 6.541 -5.864 -5.708 1.00 86.12 82 GLU A O 1
ATOM 643 N N . THR A 1 83 ? 4.900 -6.724 -4.439 1.00 85.25 83 THR A N 1
ATOM 644 C CA . THR A 1 83 ? 3.937 -6.859 -5.538 1.00 85.25 83 THR A CA 1
ATOM 645 C C . THR A 1 83 ? 3.508 -5.492 -6.078 1.00 85.25 83 THR A C 1
ATOM 647 O O . THR A 1 83 ? 3.410 -5.318 -7.295 1.00 85.25 83 THR A O 1
ATOM 650 N N . VAL A 1 84 ? 3.298 -4.507 -5.198 1.00 84.94 84 VAL A N 1
ATOM 651 C CA . VAL A 1 84 ? 3.003 -3.115 -5.579 1.00 84.94 84 VAL A CA 1
ATOM 652 C C . VAL A 1 84 ? 4.177 -2.510 -6.348 1.00 84.94 84 VAL A C 1
ATOM 654 O O . VAL A 1 84 ? 3.978 -1.977 -7.440 1.00 84.94 84 VAL A O 1
ATOM 657 N N . LEU A 1 85 ? 5.400 -2.651 -5.831 1.00 85.19 85 LEU A N 1
ATOM 658 C CA . LEU A 1 85 ? 6.618 -2.156 -6.477 1.00 85.19 85 LEU A CA 1
ATOM 659 C C . LEU A 1 85 ? 6.826 -2.789 -7.855 1.00 85.19 85 LEU A C 1
ATOM 661 O O . LEU A 1 85 ? 7.109 -2.081 -8.817 1.00 85.19 85 LEU A O 1
ATOM 665 N N . ALA A 1 86 ? 6.629 -4.103 -7.985 1.00 84.75 86 ALA A N 1
ATOM 666 C CA . ALA A 1 86 ? 6.766 -4.796 -9.264 1.00 84.75 86 ALA A CA 1
ATOM 667 C C . ALA A 1 86 ? 5.756 -4.275 -10.299 1.00 84.75 86 ALA A C 1
ATOM 669 O O . ALA A 1 86 ? 6.092 -4.149 -11.475 1.00 84.75 86 ALA A O 1
ATOM 670 N N . HIS A 1 87 ? 4.540 -3.926 -9.866 1.00 82.19 87 HIS A N 1
ATOM 671 C CA . HIS A 1 87 ? 3.525 -3.340 -10.739 1.00 82.19 87 HIS A CA 1
ATOM 672 C C . HIS A 1 87 ? 3.897 -1.922 -11.194 1.00 82.19 87 HIS A C 1
ATOM 674 O O . HIS A 1 87 ? 3.762 -1.607 -12.374 1.00 82.19 87 HIS A O 1
ATOM 680 N N . ILE A 1 88 ? 4.409 -1.088 -10.281 1.00 80.00 88 ILE A N 1
ATOM 681 C CA . ILE A 1 88 ? 4.890 0.269 -10.592 1.00 80.00 88 ILE A CA 1
ATOM 682 C C . ILE A 1 88 ? 6.057 0.196 -11.588 1.00 80.00 88 ILE A C 1
ATOM 684 O O . ILE A 1 88 ? 6.040 0.855 -12.625 1.00 80.00 88 ILE A O 1
ATOM 688 N N . PHE A 1 89 ? 7.034 -0.671 -11.323 1.00 81.00 89 PHE A N 1
ATOM 689 C CA . PHE A 1 89 ? 8.204 -0.857 -12.181 1.00 81.00 89 PHE A CA 1
ATOM 690 C C . PHE A 1 89 ? 7.855 -1.418 -13.567 1.00 81.00 89 PHE A C 1
ATOM 692 O O . PHE A 1 89 ? 8.493 -1.055 -14.558 1.00 81.00 89 PHE A O 1
ATOM 699 N N . ALA A 1 90 ? 6.818 -2.254 -13.666 1.00 78.75 90 ALA A N 1
ATOM 700 C CA . ALA A 1 90 ? 6.347 -2.792 -14.941 1.00 78.75 90 ALA A CA 1
ATOM 701 C C . ALA A 1 90 ? 5.775 -1.711 -15.878 1.00 78.75 90 ALA A C 1
ATOM 703 O O . ALA A 1 90 ? 5.862 -1.861 -17.098 1.00 78.75 90 ALA A O 1
ATOM 704 N N . ASP A 1 91 ? 5.237 -0.607 -15.344 1.00 70.38 91 ASP A N 1
ATOM 705 C CA . ASP A 1 91 ? 4.728 0.508 -16.159 1.00 70.38 91 ASP A CA 1
ATOM 706 C C . ASP A 1 91 ? 5.867 1.309 -16.831 1.00 70.38 91 ASP A C 1
ATOM 708 O O . ASP A 1 91 ? 5.622 2.041 -17.790 1.00 70.38 91 ASP A O 1
ATOM 712 N N . ARG A 1 92 ? 7.127 1.134 -16.381 1.00 65.50 92 ARG A N 1
ATOM 713 C CA . ARG A 1 92 ? 8.367 1.794 -16.864 1.00 65.50 92 ARG A CA 1
ATOM 714 C C . ARG A 1 92 ? 8.323 3.329 -16.925 1.00 65.50 92 ARG A C 1
ATOM 716 O O . ARG A 1 92 ? 9.226 3.944 -17.492 1.00 65.50 92 ARG A O 1
ATOM 723 N N . LYS A 1 93 ? 7.308 3.963 -16.342 1.00 65.88 93 LYS A N 1
ATOM 724 C CA . LYS A 1 93 ? 7.173 5.419 -16.254 1.00 65.88 93 LYS A CA 1
ATOM 725 C C . LYS A 1 93 ? 7.608 5.901 -14.883 1.00 65.88 93 LYS A C 1
ATOM 727 O O . LYS A 1 93 ? 6.772 6.187 -14.027 1.00 65.88 93 LYS A O 1
ATOM 732 N N . TYR A 1 94 ? 8.924 5.989 -14.727 1.00 63.56 94 TYR A N 1
ATOM 733 C CA . TYR A 1 94 ? 9.514 6.590 -13.548 1.00 63.56 94 TYR A CA 1
ATOM 734 C C . TYR A 1 94 ? 9.459 8.107 -13.655 1.00 63.56 94 TYR A C 1
ATOM 736 O O . TYR A 1 94 ? 10.132 8.699 -14.498 1.00 63.56 94 TYR A O 1
ATOM 744 N N . GLU A 1 95 ? 8.609 8.719 -12.840 1.00 65.88 95 GLU A N 1
ATOM 745 C CA . GLU A 1 95 ? 8.439 10.170 -12.764 1.00 65.88 95 GLU A CA 1
ATOM 746 C C . GLU A 1 95 ? 9.009 10.679 -11.437 1.00 65.88 95 GLU A C 1
ATOM 748 O O . GLU A 1 95 ? 9.149 9.920 -10.480 1.00 65.88 95 GLU A O 1
ATOM 753 N N . GLN A 1 96 ? 9.355 11.965 -11.378 1.00 57.53 96 GLN A N 1
ATOM 754 C CA . GLN A 1 96 ? 10.018 12.573 -10.218 1.00 57.53 96 GLN A CA 1
ATOM 755 C C . GLN A 1 96 ? 9.180 12.461 -8.926 1.00 57.53 96 GLN A C 1
ATOM 757 O O . GLN A 1 96 ? 9.735 12.357 -7.837 1.00 57.53 96 GLN A O 1
ATOM 762 N N . ASP A 1 97 ? 7.853 12.384 -9.055 1.00 60.28 97 ASP A N 1
ATOM 763 C CA . ASP A 1 97 ? 6.906 12.199 -7.948 1.00 60.28 97 ASP A CA 1
ATOM 764 C C . ASP A 1 97 ? 6.911 10.774 -7.349 1.00 60.28 97 ASP A C 1
ATOM 766 O O . ASP A 1 97 ? 6.269 10.516 -6.329 1.00 60.28 97 ASP A O 1
ATOM 770 N N . GLU A 1 98 ? 7.622 9.813 -7.950 1.00 70.31 98 GLU A N 1
ATOM 771 C CA . GLU A 1 98 ? 7.681 8.446 -7.424 1.00 70.31 98 GLU A CA 1
ATOM 772 C C . GLU A 1 98 ? 8.630 8.283 -6.234 1.00 70.31 98 GLU A C 1
ATOM 774 O O . GLU A 1 98 ? 8.398 7.399 -5.413 1.00 70.31 98 GLU A O 1
ATOM 779 N N . GLU A 1 99 ? 9.656 9.126 -6.072 1.00 75.12 99 GLU A N 1
ATOM 780 C CA . GLU A 1 99 ? 10.510 9.081 -4.871 1.00 75.12 99 GLU A CA 1
ATOM 781 C C . GLU A 1 99 ? 9.692 9.308 -3.595 1.00 75.12 99 GLU A C 1
ATOM 783 O O . GLU A 1 99 ? 9.877 8.607 -2.596 1.00 75.12 99 GLU A O 1
ATOM 788 N N . GLU A 1 100 ? 8.732 10.231 -3.649 1.00 76.06 100 GLU A N 1
ATOM 789 C CA . GLU A 1 100 ? 7.850 10.529 -2.523 1.00 76.06 100 GLU A CA 1
ATOM 790 C C . GLU A 1 100 ? 6.862 9.381 -2.264 1.00 76.06 100 GLU A C 1
ATOM 792 O O . GLU A 1 100 ? 6.627 9.000 -1.112 1.00 76.06 100 GLU A O 1
ATOM 797 N N . LEU A 1 101 ? 6.373 8.745 -3.335 1.00 79.00 101 LEU A N 1
ATOM 798 C CA . LEU A 1 101 ? 5.570 7.523 -3.261 1.00 79.00 101 LEU A CA 1
ATOM 799 C C . LEU A 1 101 ? 6.343 6.382 -2.585 1.00 79.00 101 LEU A C 1
ATOM 801 O O . LEU A 1 101 ? 5.795 5.697 -1.723 1.00 79.00 101 LEU A O 1
ATOM 805 N N . PHE A 1 102 ? 7.608 6.172 -2.958 1.00 81.56 102 PHE A N 1
ATOM 806 C CA . PHE A 1 102 ? 8.466 5.131 -2.392 1.00 81.56 102 PHE A CA 1
ATOM 807 C C . PHE A 1 102 ? 8.788 5.395 -0.918 1.00 81.56 102 PHE A C 1
ATOM 809 O O . PHE A 1 102 ? 8.735 4.474 -0.100 1.00 81.56 102 PHE A O 1
ATOM 816 N N . ALA A 1 103 ? 9.063 6.649 -0.555 1.00 81.12 103 ALA A N 1
ATOM 817 C CA . ALA A 1 103 ? 9.270 7.040 0.835 1.00 81.12 103 ALA A CA 1
ATOM 818 C C . ALA A 1 103 ? 8.014 6.786 1.687 1.00 81.12 103 ALA A C 1
ATOM 820 O O . ALA A 1 103 ? 8.110 6.230 2.786 1.00 81.12 103 ALA A O 1
ATOM 821 N N . CYS A 1 104 ? 6.832 7.125 1.164 1.00 80.19 104 CYS A N 1
ATOM 822 C CA . CYS A 1 104 ? 5.573 6.867 1.855 1.00 80.19 104 CYS A CA 1
ATOM 823 C C . CYS A 1 104 ? 5.249 5.372 1.927 1.00 80.19 104 CYS A C 1
ATOM 825 O O . CYS A 1 104 ? 4.881 4.904 2.997 1.00 80.19 104 CYS A O 1
ATOM 827 N N . LEU A 1 105 ? 5.452 4.599 0.854 1.00 81.56 105 LEU A N 1
ATOM 828 C CA . LEU A 1 105 ? 5.285 3.137 0.840 1.00 81.56 105 LEU A CA 1
ATOM 829 C C . LEU A 1 105 ? 6.128 2.458 1.922 1.00 81.56 105 LEU A C 1
ATOM 831 O O . LEU A 1 105 ? 5.628 1.604 2.652 1.00 81.56 105 LEU A O 1
ATOM 835 N N . LYS A 1 106 ? 7.394 2.858 2.057 1.00 85.00 106 LYS A N 1
ATOM 836 C CA . LYS A 1 106 ? 8.282 2.341 3.100 1.00 85.00 106 LYS A CA 1
ATOM 837 C C . LYS A 1 106 ? 7.720 2.596 4.502 1.00 85.00 106 LYS A C 1
ATOM 839 O O . LYS A 1 106 ? 7.673 1.6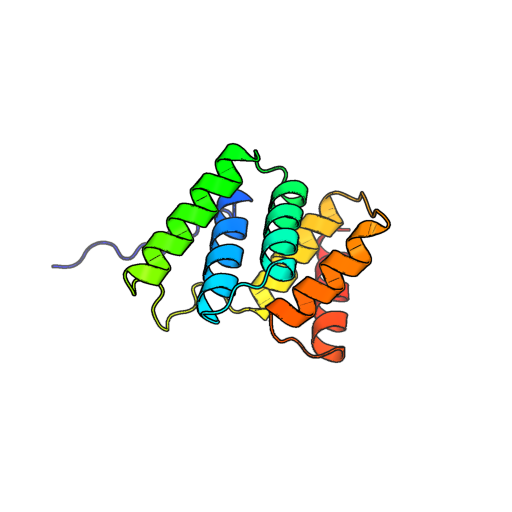71 5.312 1.00 85.00 106 LYS A O 1
ATOM 844 N N . SER A 1 107 ? 7.276 3.827 4.768 1.00 81.56 107 SER A N 1
ATOM 845 C CA . SER A 1 107 ? 6.673 4.201 6.055 1.00 81.56 107 SER A CA 1
ATOM 846 C C . SER A 1 107 ? 5.374 3.434 6.319 1.00 81.56 107 SER A C 1
ATOM 848 O O . SER A 1 107 ? 5.162 2.924 7.413 1.00 81.56 107 SER A O 1
ATOM 850 N N . LEU A 1 108 ? 4.539 3.307 5.293 1.00 79.62 108 LEU A N 1
ATOM 851 C CA . LEU A 1 108 ? 3.209 2.704 5.327 1.00 79.62 108 LEU A CA 1
ATOM 852 C C . LEU A 1 108 ? 3.250 1.197 5.603 1.00 79.62 108 LEU A C 1
ATOM 854 O O . LEU A 1 108 ? 2.395 0.666 6.301 1.00 79.62 108 LEU A O 1
ATOM 858 N N . PHE A 1 109 ? 4.282 0.506 5.117 1.00 80.75 109 PHE A N 1
ATOM 859 C CA . PHE A 1 109 ? 4.518 -0.904 5.433 1.00 80.75 109 PHE A CA 1
ATOM 860 C C . PHE A 1 109 ? 5.406 -1.126 6.665 1.00 80.75 109 PHE A C 1
ATOM 862 O O . PHE A 1 109 ? 5.711 -2.276 6.980 1.00 80.75 109 PHE A O 1
ATOM 869 N N . SER A 1 110 ? 5.813 -0.056 7.362 1.00 81.50 110 SER A N 1
ATOM 870 C CA . SER A 1 110 ? 6.734 -0.119 8.507 1.00 81.50 110 SER A CA 1
ATOM 871 C C . SER A 1 110 ? 8.004 -0.931 8.202 1.00 81.50 110 SER A C 1
ATOM 873 O O . SER A 1 110 ? 8.414 -1.781 8.992 1.00 81.50 110 SER A O 1
ATOM 875 N N . LEU A 1 111 ? 8.602 -0.706 7.026 1.00 81.12 111 LEU A N 1
ATOM 876 C CA . LEU A 1 111 ? 9.788 -1.429 6.551 1.00 81.12 111 LEU A CA 1
ATOM 877 C C . LEU A 1 111 ? 11.077 -0.651 6.853 1.00 81.12 111 LEU A C 1
ATOM 879 O O . LEU A 1 111 ? 11.160 0.556 6.609 1.00 81.12 111 LEU A O 1
ATOM 883 N N . ASP A 1 112 ? 12.115 -1.360 7.298 1.00 84.69 112 ASP A N 1
ATOM 884 C CA . ASP A 1 112 ? 13.468 -0.807 7.447 1.00 84.69 112 ASP A CA 1
ATOM 885 C C . ASP A 1 112 ? 14.121 -0.497 6.085 1.00 84.69 112 ASP A C 1
ATOM 887 O O . ASP A 1 112 ? 13.751 -1.076 5.061 1.00 84.69 112 ASP A O 1
ATOM 891 N N . ASP A 1 113 ? 15.138 0.379 6.061 1.00 82.19 113 ASP A N 1
ATOM 892 C CA . ASP A 1 113 ? 15.888 0.730 4.837 1.00 82.19 113 ASP A CA 1
ATOM 893 C C . ASP A 1 113 ? 16.448 -0.497 4.109 1.00 82.19 113 ASP A C 1
ATOM 895 O O . ASP A 1 113 ? 16.255 -0.638 2.901 1.00 82.19 113 ASP A O 1
ATOM 899 N N . ASP A 1 114 ? 17.089 -1.413 4.836 1.00 85.12 114 ASP A N 1
ATOM 900 C CA . ASP A 1 114 ? 17.679 -2.622 4.253 1.00 85.12 114 ASP A CA 1
ATOM 901 C C . ASP A 1 114 ? 16.620 -3.558 3.658 1.00 85.12 114 ASP A C 1
ATOM 903 O O . ASP A 1 114 ? 16.800 -4.120 2.572 1.00 85.12 114 ASP A O 1
ATOM 907 N N . GLN A 1 115 ? 15.487 -3.712 4.350 1.00 83.50 115 GLN A N 1
ATOM 908 C CA . GLN A 1 115 ? 14.381 -4.542 3.878 1.00 83.50 115 GLN A CA 1
ATOM 909 C C . GLN A 1 115 ? 13.743 -3.928 2.635 1.00 83.50 115 GLN A C 1
ATOM 911 O O . GLN A 1 115 ? 13.525 -4.621 1.640 1.00 83.50 115 GLN A O 1
ATOM 916 N N . TYR A 1 116 ? 13.488 -2.622 2.671 1.00 84.31 116 TYR A N 1
ATOM 917 C CA . TYR A 1 116 ? 12.897 -1.890 1.564 1.00 84.31 116 TYR A CA 1
ATOM 918 C C . TYR A 1 116 ? 13.801 -1.911 0.324 1.00 84.31 116 TYR A C 1
ATOM 920 O O . TYR A 1 116 ? 13.327 -2.211 -0.772 1.00 84.31 116 TYR A O 1
ATOM 928 N N . ALA A 1 117 ? 15.112 -1.712 0.487 1.00 85.12 117 ALA A N 1
ATOM 929 C CA . ALA A 1 117 ? 16.085 -1.805 -0.602 1.00 85.12 117 ALA A CA 1
ATOM 930 C C . ALA A 1 117 ? 16.127 -3.209 -1.230 1.00 85.12 117 ALA A C 1
ATOM 932 O O . ALA A 1 117 ? 16.172 -3.349 -2.458 1.00 85.12 117 ALA A O 1
ATOM 933 N N . LEU A 1 118 ? 16.061 -4.263 -0.407 1.00 86.94 118 LEU A N 1
ATOM 934 C CA . LEU A 1 118 ? 16.001 -5.642 -0.892 1.00 86.94 118 LEU A CA 1
ATOM 935 C C . LEU A 1 118 ? 14.714 -5.904 -1.688 1.00 86.94 118 LEU A C 1
ATOM 937 O O . LEU A 1 118 ? 14.767 -6.530 -2.750 1.00 86.94 118 LEU A O 1
ATOM 941 N N . LEU A 1 119 ? 13.571 -5.420 -1.196 1.00 85.25 119 LEU A N 1
ATOM 942 C CA . LEU A 1 119 ? 12.275 -5.553 -1.866 1.00 85.25 119 LEU A CA 1
ATOM 943 C C . LEU A 1 119 ? 12.238 -4.767 -3.177 1.00 85.25 119 LEU A C 1
ATOM 945 O O . LEU A 1 119 ? 11.809 -5.320 -4.186 1.00 85.25 119 LEU A O 1
ATOM 949 N N . MET A 1 120 ? 12.765 -3.540 -3.207 1.00 83.44 120 MET A N 1
ATOM 950 C CA . MET A 1 120 ? 12.929 -2.770 -4.443 1.00 83.44 120 MET A CA 1
ATOM 951 C C . MET A 1 120 ? 13.769 -3.534 -5.464 1.00 83.44 120 MET A C 1
ATOM 953 O O . MET A 1 120 ? 13.367 -3.670 -6.618 1.00 83.44 120 MET A O 1
ATOM 957 N N . GLN A 1 121 ? 14.912 -4.088 -5.057 1.00 85.31 121 GLN A N 1
ATOM 958 C CA . GLN A 1 121 ? 15.765 -4.831 -5.982 1.00 85.31 121 GLN A CA 1
ATOM 959 C C . GLN A 1 121 ? 15.073 -6.099 -6.509 1.00 85.31 121 GLN A C 1
ATOM 961 O O . GLN A 1 121 ? 15.182 -6.411 -7.697 1.00 85.31 121 GLN A O 1
ATOM 966 N N . LYS A 1 122 ? 14.348 -6.826 -5.650 1.00 84.94 122 LYS A N 1
ATOM 967 C CA . LYS A 1 122 ? 13.567 -8.009 -6.047 1.00 84.94 122 LYS A CA 1
ATOM 968 C C . LYS A 1 122 ? 12.437 -7.652 -7.005 1.00 84.94 122 LYS A C 1
ATOM 970 O O . LYS A 1 122 ? 12.327 -8.268 -8.063 1.00 84.94 122 LYS A O 1
ATOM 975 N N . ALA A 1 123 ? 11.644 -6.644 -6.661 1.00 83.56 123 ALA A N 1
ATOM 976 C CA . ALA A 1 123 ? 10.545 -6.156 -7.478 1.00 83.56 123 ALA A CA 1
ATOM 977 C C . ALA A 1 123 ? 11.035 -5.685 -8.853 1.00 83.56 123 ALA A C 1
ATOM 979 O O . ALA A 1 123 ? 10.434 -6.029 -9.868 1.00 83.56 123 ALA A O 1
ATOM 980 N N . PHE A 1 124 ? 12.167 -4.975 -8.906 1.00 81.00 124 PHE A N 1
ATOM 981 C CA . PHE A 1 124 ? 12.764 -4.519 -10.161 1.00 81.00 124 PHE A CA 1
ATOM 982 C C . PHE A 1 124 ? 13.199 -5.693 -11.042 1.00 81.00 124 PHE A C 1
ATOM 984 O O . PHE A 1 124 ? 12.845 -5.746 -12.215 1.00 81.00 124 PHE A O 1
ATOM 991 N N . ARG A 1 125 ? 13.888 -6.694 -10.473 1.00 80.12 125 ARG A N 1
ATOM 992 C CA . ARG A 1 125 ? 14.266 -7.917 -11.210 1.00 80.12 125 ARG A CA 1
ATOM 993 C C . ARG A 1 125 ? 13.069 -8.721 -11.713 1.00 80.12 125 ARG A C 1
ATOM 995 O O . ARG A 1 125 ? 13.222 -9.488 -12.650 1.00 80.12 125 ARG A O 1
ATOM 1002 N N . ARG A 1 126 ? 11.918 -8.609 -11.052 1.00 74.19 126 ARG A N 1
ATOM 1003 C CA . ARG A 1 126 ? 10.688 -9.315 -11.425 1.00 74.19 126 ARG A CA 1
ATOM 1004 C C . ARG A 1 126 ? 9.906 -8.587 -12.525 1.00 74.19 126 ARG A C 1
ATOM 1006 O O . ARG A 1 126 ? 9.108 -9.223 -13.206 1.00 74.19 126 ARG A O 1
ATOM 1013 N N . ALA A 1 127 ? 10.116 -7.279 -12.666 1.00 69.88 127 ALA A N 1
ATOM 1014 C CA . ALA A 1 127 ? 9.444 -6.421 -13.640 1.00 69.88 127 ALA A CA 1
ATOM 1015 C C . ALA A 1 127 ? 10.217 -6.246 -14.965 1.00 69.88 127 ALA A C 1
ATOM 1017 O O . ALA A 1 127 ? 9.609 -5.881 -15.975 1.00 69.88 127 ALA A O 1
ATOM 1018 N N . VAL A 1 128 ? 11.538 -6.469 -14.960 1.00 59.72 128 VAL A N 1
ATOM 1019 C CA . VAL A 1 128 ? 12.440 -6.401 -16.131 1.00 59.72 128 VAL A CA 1
ATOM 1020 C C . VAL A 1 128 ? 12.557 -7.755 -16.815 1.00 59.72 128 VAL A C 1
ATOM 1022 O O . VAL A 1 128 ? 12.498 -7.751 -18.067 1.00 59.72 128 VAL A O 1
#